Protein 8XJG (pdb70)

B-factor: mean 33.11, std 10.09, range [16.1, 70.34]

Foldseek 3Di:
DDDWLLVVLVVQLVVCVVVVVPLLNVLSVVLNVLQVVCCVVVVDHDGRVSSLVSLVVLLVVLVVVLVVCVVVVNVVVNVSSVVSNVSSCVSPDAAADPVRLLVLQVVLCVVQVDDAPVCLVSSCVSCPVVRPPSDDVVVSSVSNNVRD

Nearest PDB structures (foldseek):
  8xjg-assembly1_A  TM=1.007E+00  e=6.366E-21  Vibrio parahaemolyticus
  8xje-assembly1_A  TM=7.263E-01  e=2.435E-09  Campylobacter jejuni
  1ng6-assembly1_A  TM=6.467E-01  e=1.188E-09  Bacillus subtilis
  8xje-assembly3_C  TM=7.003E-01  e=5.284E-08  Campylobacter jejuni
  8xje-assembly4_D  TM=7.989E-01  e=2.338E-07  Campylobacter jejuni

InterPro domains:
  IPR003789 Aspartyl/glutamyl-tRNA amidotransferase subunit B-like [SSF89095] (1-146)
  IPR019004 Uncharacterised protein YqeY/Aim41 [PF09424] (5-146)
  IPR019004 Uncharacterised protein YqeY/Aim41 [PTHR28055] (1-147)
  IPR023168 Aspartyl/glutamyl-tRNA(Asn/Gln) amidotransferase, C-terminal, domain 2 [G3DSA:1.10.10.410] (91-147)
  IPR042184 YqeY/Aim41, N-terminal domain [G3DSA:1.10.1510.10] (1-90)

Solvent-accessible surface area: 9134 Å² total; per-residue (Å²): 148,122,98,41,13,46,61,54,0,112,99,31,49,70,103,0,84,146,46,139,56,83,71,51,27,33,4,0,123,96,0,28,55,31,4,138,89,60,53,84,100,80,146,77,121,12,90,60,97,39,2,37,53,9,0,78,90,12,3,68,104,31,128,92,41,21,92,63,72,87,91,74,64,107,92,81,62,1,76,68,26,82,39,26,1,82,26,0,71,111,14,50,58,138,89,27,67,146,127,76,9,41,58,41,4,84,109,2,30,80,119,30,57,11,66,22,108,146,19,32,54,103,0,31,48,54,0,131,96,76,0,57,80,75,30,82,61,51,149,3,42,42,88,0,39,84,125,34

Structure (mmCIF, N/CA/C/O backbone):
data_8XJG
#
_entry.id   8XJG
#
_cell.length_a   43.721
_cell.length_b   107.577
_cell.length_c   34.671
_cell.angle_alpha   90.000
_cell.angle_beta   90.000
_cell.angle_gamma   90.000
#
_symmetry.space_group_name_H-M   'P 21 21 2'
#
loop_
_entity.id
_entity.type
_entity.pdbx_description
1 polymer YqeY
2 non-polymer 'ZINC ION'
3 water water
#
loop_
_atom_site.group_PDB
_atom_site.id
_atom_site.type_symbol
_atom_site.label_atom_id
_atom_site.label_alt_id
_atom_site.label_comp_id
_atom_site.label_asym_id
_atom_site.label_entity_id
_atom_site.label_seq_id
_atom_site.pdbx_PDB_ins_code
_atom_site.Cartn_x
_atom_site.Cartn_y
_atom_site.Cartn_z
_atom_site.occupancy
_atom_site.B_iso_or_equiv
_atom_site.auth_seq_id
_atom_site.auth_comp_id
_atom_site.auth_asym_id
_atom_site.auth_atom_id
_atom_site.pdbx_PDB_model_num
ATOM 1 N N . ASP A 1 5 ? -15.80700 8.55400 12.06700 1.000 58.03312 -1 ASP A N 1
ATOM 2 C CA . ASP A 1 5 ? -14.70700 8.95400 12.93900 1.000 48.43825 -1 ASP A CA 1
ATOM 3 C C . ASP A 1 5 ? -13.37500 8.28200 12.58100 1.000 40.10039 -1 ASP A C 1
ATOM 4 O O . ASP A 1 5 ? -12.76500 7.65500 13.44500 1.000 40.60804 -1 ASP A O 1
ATOM 6 N N . PRO A 1 6 ? -12.91200 8.41200 11.33400 1.000 35.82923 0 PRO A N 1
ATOM 7 C CA . PRO A 1 6 ? -11.64900 7.76100 10.96400 1.000 33.98536 0 PRO A CA 1
ATOM 8 C C . PRO A 1 6 ? -10.48300 8.40700 11.68200 1.000 27.17782 0 PRO A C 1
ATOM 9 O O . PRO A 1 6 ? -10.51900 9.58300 12.04400 1.000 29.91918 0 PRO A O 1
ATOM 13 N N . MET A 1 7 ? -9.45100 7.60500 11.91100 1.000 27.73319 1 MET A N 1
ATOM 14 C CA . MET A 1 7 ? -8.22400 8.10900 12.50200 1.000 22.96585 1 MET A CA 1
ATOM 15 C C . MET A 1 7 ? -7.68700 9.27300 11.68600 1.000 22.62251 1 MET A C 1
ATOM 16 O O . MET A 1 7 ? -7.66800 9.23000 10.45000 1.000 23.88265 1 MET A O 1
ATOM 21 N N . ALA A 1 8 ? -7.26800 10.33400 12.37900 1.000 24.05243 2 ALA A N 1
ATOM 22 C CA . ALA A 1 8 ? -6.68000 11.46100 11.67500 1.000 22.56981 2 ALA A CA 1
ATOM 23 C C . ALA A 1 8 ? -5.51800 11.00400 10.80200 1.000 24.76169 2 ALA A C 1
ATOM 24 O O . ALA A 1 8 ? -4.75500 10.11100 11.16700 1.000 21.57591 2 ALA A O 1
ATOM 26 N N . LEU A 1 9 ? -5.37800 11.65600 9.64500 1.000 19.97239 3 LEU A N 1
ATOM 27 C CA . LEU A 1 9 ? -4.29100 11.32400 8.68700 1.000 19.81305 3 LEU A CA 1
ATOM 28 C C . LEU A 1 9 ? -2.92700 11.45900 9.37300 1.000 22.08224 3 LEU A C 1
ATOM 29 O O . LEU A 1 9 ? -2.06700 10.61000 9.10300 1.000 20.96661 3 LEU A O 1
ATOM 34 N N . ILE A 1 10 ? -2.72500 12.49100 10.20200 1.000 21.59604 4 ILE A N 1
ATOM 35 C CA . ILE A 1 10 ? -1.42600 12.59400 10.88000 1.000 18.38973 4 ILE A CA 1
ATOM 36 C C . ILE A 1 10 ? -1.14500 11.32600 11.68300 1.000 21.23355 4 ILE A C 1
ATOM 37 O O . ILE A 1 10 ? -0.01700 10.81500 11.69900 1.000 23.43721 4 ILE A O 1
ATOM 42 N N . ASP A 1 11 ? -2.17000 10.78000 12.32900 1.000 21.14839 5 ASP A N 1
ATOM 43 C CA . ASP A 1 11 ? -1.93900 9.59000 13.13000 1.000 19.44264 5 ASP A CA 1
ATOM 44 C C . ASP A 1 11 ? -1.81900 8.35600 12.24700 1.000 22.34149 5 ASP A C 1
ATOM 45 O O . ASP A 1 11 ? -1.05600 7.44000 12.57300 1.000 22.07316 5 ASP A O 1
ATOM 50 N N . GLN A 1 12 ? -2.53600 8.31500 11.12400 1.000 19.82907 6 GLN A N 1
ATOM 51 C CA . GLN A 1 12 ? -2.33900 7.19500 10.19600 1.000 19.62940 6 GLN A CA 1
ATOM 52 C C . GLN A 1 12 ? -0.90800 7.17300 9.68400 1.000 24.35567 6 GLN A C 1
ATOM 53 O O . GLN A 1 12 ? -0.29000 6.10700 9.55500 1.000 21.84358 6 GLN A O 1
ATOM 59 N N . LEU A 1 13 ? -0.36300 8.34800 9.36700 1.000 21.58003 7 LEU A N 1
ATOM 60 C CA . LEU A 1 13 ? 0.99700 8.39000 8.84300 1.000 19.62272 7 LEU A CA 1
ATOM 61 C C . LEU A 1 13 ? 2.00900 7.96000 9.90100 1.000 22.02287 7 LEU A C 1
ATOM 62 O O . LEU A 1 13 ? 2.92400 7.18100 9.60700 1.000 20.09075 7 LEU A O 1
ATOM 67 N N . LYS A 1 14 ? 1.84300 8.42500 11.14600 1.000 21.15066 8 LYS A N 1
ATOM 68 C CA . LYS A 1 14 ? 2.76900 8.04300 12.21100 1.000 20.56100 8 LYS A CA 1
ATOM 69 C C . LYS A 1 14 ? 2.66300 6.55200 12.52900 1.000 22.84971 8 LYS A C 1
ATOM 70 O O . LYS A 1 14 ? 3.68000 5.90400 12.81900 1.000 21.86508 8 LYS A O 1
ATOM 76 N N . GLU A 1 15 ? 1.44100 5.99700 12.51700 1.000 17.22854 9 GLU A N 1
ATOM 77 C CA . GLU A 1 15 ? 1.29800 4.55500 12.76100 1.000 20.91357 9 GLU A CA 1
ATOM 78 C C . GLU A 1 15 ? 1.95200 3.75900 11.64800 1.000 24.83102 9 GLU A C 1
ATOM 79 O O . GLU A 1 15 ? 2.63800 2.76300 11.90600 1.000 25.78016 9 GLU A O 1
ATOM 85 N N . GLU A 1 16 ? 1.73600 4.17800 10.40100 1.000 23.52978 10 GLU A N 1
ATOM 86 C CA . GLU A 1 16 ? 2.34500 3.48000 9.27600 1.000 22.51453 10 GLU A CA 1
ATOM 87 C C . GLU A 1 16 ? 3.86200 3.60500 9.30700 1.000 21.22170 10 GLU A C 1
ATOM 88 O O . GLU A 1 16 ? 4.56700 2.67800 8.89500 1.000 24.72443 10 GLU A O 1
ATOM 94 N N . GLN A 1 17 ? 4.38300 4.73800 9.78900 1.000 23.30193 11 GLN A N 1
ATOM 95 C CA . GLN A 1 17 ? 5.82600 4.88300 9.94000 1.000 20.63210 11 GLN A CA 1
ATOM 96 C C . GLN A 1 17 ? 6.36700 3.84500 10.91700 1.000 20.90724 11 GLN A C 1
ATOM 97 O O . GLN A 1 17 ? 7.39000 3.20000 10.66200 1.000 24.64995 11 GLN A O 1
ATOM 103 N N . LYS A 1 18 ? 5.69800 3.69100 12.05700 1.000 19.11682 12 LYS A N 1
ATOM 104 C CA . LYS A 1 18 ? 6.13100 2.71200 13.05300 1.000 19.77621 12 LYS A CA 1
ATOM 105 C C . LYS A 1 18 ? 6.09100 1.29000 12.48900 1.000 18.31174 12 LYS A C 1
ATOM 106 O O . LYS A 1 18 ? 7.01000 0.48700 12.71700 1.000 21.99498 12 LYS A O 1
ATOM 110 N N . LEU A 1 19 ? 5.04100 0.95900 11.73700 1.000 20.10370 13 LEU A N 1
ATOM 111 C CA A LEU A 1 19 ? 4.92100 -0.40000 11.20600 0.510 21.02289 13 LEU A CA 1
ATOM 112 C CA B LEU A 1 19 ? 4.92000 -0.39800 11.20300 0.490 21.00961 13 LEU A CA 1
ATOM 113 C C . LEU A 1 19 ? 5.95700 -0.66100 10.11600 1.000 23.12588 13 LEU A C 1
ATOM 114 O O . LEU A 1 19 ? 6.56700 -1.73800 10.07800 1.000 23.31662 13 LEU A O 1
ATOM 123 N N . ALA A 1 20 ? 6.15600 0.30400 9.21800 1.000 22.79853 14 ALA A N 1
ATOM 124 C CA . ALA A 1 20 ? 7.15300 0.14300 8.16500 1.000 26.13043 14 ALA A CA 1
ATOM 125 C C . ALA A 1 20 ? 8.54300 -0.01300 8.77000 1.000 24.81948 14 ALA A C 1
ATOM 126 O O . ALA A 1 20 ? 9.36500 -0.80200 8.28800 1.000 23.29421 14 ALA A O 1
ATOM 128 N N . MET A 1 21 ? 8.82700 0.73900 9.83600 1.000 19.79330 15 MET A N 1
ATOM 129 C CA A MET A 1 21 ? 10.10700 0.59600 10.51100 0.550 21.20338 15 MET A CA 1
ATOM 130 C CA B MET A 1 21 ? 10.11400 0.58800 10.50100 0.450 21.37183 15 MET A CA 1
ATOM 131 C C . MET A 1 21 ? 10.25500 -0.80700 11.09500 1.000 23.44862 15 MET A C 1
ATOM 132 O O . MET A 1 21 ? 11.28300 -1.46600 10.91700 1.000 22.70985 15 MET A O 1
ATOM 141 N N . LYS A 1 22 ? 9.21400 -1.28800 11.77900 1.000 20.61521 16 LYS A N 1
ATOM 142 C CA . LYS A 1 22 ? 9.27700 -2.62100 12.37300 1.000 24.69486 16 LYS A CA 1
ATOM 143 C C . LYS A 1 22 ? 9.35700 -3.70600 11.30400 1.000 22.56668 16 LYS A C 1
ATOM 144 O O . LYS A 1 22 ? 9.99300 -4.75100 11.51900 1.000 22.86273 16 LYS A O 1
ATOM 150 N N . ALA A 1 23 ? 8.76600 -3.45800 10.14400 1.000 22.96566 17 ALA A N 1
ATOM 151 C CA . ALA A 1 23 ? 8.83700 -4.35700 9.00000 1.000 21.75429 17 ALA A CA 1
ATOM 152 C C . ALA A 1 23 ? 10.15800 -4.28100 8.25000 1.000 23.65875 17 ALA A C 1
ATOM 153 O O . ALA A 1 23 ? 10.41500 -5.14500 7.39900 1.000 23.22854 17 ALA A O 1
ATOM 155 N N . LYS A 1 24 ? 11.00700 -3.30800 8.56200 1.000 24.09580 18 LYS A N 1
ATOM 156 C CA . LYS A 1 24 ? 12.20700 -3.02200 7.77200 1.000 23.45569 18 LYS A CA 1
ATOM 157 C C . LYS A 1 24 ? 11.85600 -2.86800 6.28600 1.000 25.58987 18 LYS A C 1
ATOM 158 O O . LYS A 1 24 ? 12.60700 -3.27900 5.39200 1.000 26.47010 18 LYS A O 1
ATOM 162 N N . ASP A 1 25 ? 10.70100 -2.24900 6.01200 1.000 20.45353 19 ASP A N 1
ATOM 163 C CA . ASP A 1 25 ? 10.26000 -1.96400 4.64200 1.000 20.68387 19 ASP A CA 1
ATOM 164 C C . ASP A 1 25 ? 10.85600 -0.60300 4.26200 1.000 24.93803 19 ASP A C 1
ATOM 165 O O . ASP A 1 25 ? 10.28500 0.45300 4.55300 1.000 23.09923 19 ASP A O 1
ATOM 170 N N . LYS A 1 26 ? 12.02200 -0.62600 3.60600 1.000 25.62298 20 LYS A N 1
ATOM 171 C CA . LYS A 1 26 ? 12.86500 0.57000 3.53600 1.000 27.16465 20 LYS A CA 1
ATOM 172 C C . LYS A 1 26 ? 12.23600 1.66400 2.68100 1.000 27.05366 20 LYS A C 1
ATOM 173 O O . LYS A 1 26 ? 12.21700 2.83600 3.08300 1.000 22.53783 20 LYS A O 1
ATOM 175 N N . LEU A 1 27 ? 11.74300 1.31900 1.48700 1.000 24.07107 21 LEU A N 1
ATOM 176 C CA . LEU A 1 27 ? 11.20200 2.35500 0.60200 1.000 21.94368 21 LEU A CA 1
ATOM 177 C C . LEU A 1 27 ? 9.95900 2.98100 1.20800 1.000 22.04833 21 LEU A C 1
ATOM 178 O O . LEU A 1 27 ? 9.79700 4.20700 1.19300 1.000 24.56405 21 LEU A O 1
ATOM 183 N N . ARG A 1 28 ? 9.05700 2.14300 1.70900 1.000 22.41158 22 ARG A N 1
ATOM 184 C CA . ARG A 1 28 ? 7.84600 2.60300 2.37800 1.000 20.45713 22 ARG A CA 1
ATOM 185 C C . ARG A 1 28 ? 8.18400 3.54100 3.53200 1.000 22.30418 22 ARG A C 1
ATOM 186 O O . ARG A 1 28 ? 7.63100 4.64300 3.64400 1.000 19.68397 22 ARG A O 1
ATOM 194 N N . LEU A 1 29 ? 9.09500 3.10900 4.41300 1.000 22.67116 23 LEU A N 1
ATOM 195 C CA . LEU A 1 29 ? 9.50300 3.95200 5.54000 1.000 22.63815 23 LEU A CA 1
ATOM 196 C C . LEU A 1 29 ? 10.02000 5.30700 5.06500 1.000 22.60237 23 LEU A C 1
ATOM 197 O O . LEU A 1 29 ? 9.58900 6.35300 5.56100 1.000 19.94171 23 LEU A O 1
ATOM 202 N N . GLY A 1 30 ? 10.90800 5.30600 4.06800 1.000 20.11133 24 GLY A N 1
ATOM 203 C CA . GLY A 1 30 ? 11.48600 6.56200 3.59600 1.000 23.66975 24 GLY A CA 1
ATOM 204 C C . GLY A 1 30 ? 10.44100 7.53500 3.07300 1.000 21.80406 24 GLY A C 1
ATOM 205 O O . GLY A 1 30 ? 10.51200 8.74100 3.33600 1.000 22.11613 24 GLY A O 1
ATOM 206 N N . THR A 1 31 ? 9.44200 7.01800 2.34900 1.000 17.37738 25 THR A N 1
ATOM 207 C CA . THR A 1 31 ? 8.41800 7.87300 1.76000 1.000 17.51994 25 THR A CA 1
ATOM 208 C C . THR A 1 31 ? 7.45700 8.39200 2.81400 1.000 19.39162 25 THR A C 1
ATOM 209 O O . THR A 1 31 ? 7.04200 9.56400 2.75500 1.000 17.65107 25 THR A O 1
ATOM 213 N N . ILE A 1 32 ? 7.09200 7.54900 3.78900 1.000 19.27511 26 ILE A N 1
ATOM 214 C CA . ILE A 1 32 ? 6.29000 8.04500 4.90200 1.000 23.66969 26 ILE A CA 1
ATOM 215 C C . ILE A 1 32 ? 7.03600 9.13500 5.64600 1.000 24.50087 26 ILE A C 1
ATOM 216 O O . ILE A 1 32 ? 6.44600 10.16300 6.02100 1.000 21.78938 26 ILE A O 1
ATOM 221 N N . ARG A 1 33 ? 8.34300 8.93600 5.87200 1.000 20.78787 27 ARG A N 1
ATOM 222 C CA . ARG A 1 33 ? 9.12300 9.95600 6.57400 1.000 21.01082 27 ARG A CA 1
ATOM 223 C C . ARG A 1 33 ? 9.12100 11.26100 5.81600 1.000 23.20278 27 ARG A C 1
ATOM 224 O O . ARG A 1 33 ? 9.10500 12.33700 6.43000 1.000 23.13643 27 ARG A O 1
ATOM 232 N N . LEU A 1 34 ? 9.16300 11.20000 4.48600 1.000 19.24341 28 LEU A N 1
ATOM 233 C CA . LEU A 1 34 ? 9.16100 12.45700 3.73300 1.000 21.92518 28 LEU A CA 1
ATOM 234 C C . LEU A 1 34 ? 7.81800 13.16100 3.83700 1.000 24.04868 28 LEU A C 1
ATOM 235 O O . LEU A 1 34 ? 7.75900 14.39900 3.88300 1.000 20.53407 28 LEU A O 1
ATOM 240 N N . ALA A 1 35 ? 6.72500 12.40500 3.82900 1.000 19.44511 29 ALA A N 1
ATOM 241 C CA . ALA A 1 35 ? 5.42600 13.03000 4.04700 1.000 20.81073 29 ALA A CA 1
ATOM 242 C C . ALA A 1 35 ? 5.36500 13.72400 5.40000 1.000 22.13829 29 ALA A C 1
ATOM 243 O O . ALA A 1 35 ? 4.88700 14.86600 5.50600 1.000 20.47328 29 ALA A O 1
ATOM 245 N N . LEU A 1 36 ? 5.83800 13.05600 6.45700 1.000 19.80049 30 LEU A N 1
ATOM 246 C CA . LEU A 1 36 ? 5.80100 13.67900 7.77700 1.000 19.94933 30 LEU A CA 1
ATOM 247 C C . LEU A 1 36 ? 6.70300 14.91300 7.84700 1.000 23.28035 30 LEU A C 1
ATOM 248 O O . LEU A 1 36 ? 6.37300 15.88100 8.54500 1.000 25.09224 30 LEU A O 1
ATOM 253 N N . ALA A 1 37 ? 7.84100 14.89100 7.13500 1.000 23.96613 31 ALA A N 1
ATOM 254 C CA . ALA A 1 37 ? 8.71800 16.05800 7.05900 1.000 22.56549 31 ALA A CA 1
ATOM 255 C C . ALA A 1 37 ? 8.06400 17.21300 6.30600 1.000 26.96841 31 ALA A C 1
ATOM 256 O O . ALA A 1 37 ? 8.27800 18.38900 6.64600 1.000 25.89956 31 ALA A O 1
ATOM 258 N N . ALA A 1 38 ? 7.31000 16.90300 5.24600 1.000 24.69982 32 ALA A N 1
ATOM 259 C CA . ALA A 1 38 ? 6.59600 17.96000 4.52700 1.000 23.89005 32 ALA A CA 1
ATOM 260 C C . ALA A 1 38 ? 5.49600 18.57400 5.38900 1.000 26.86537 32 ALA A C 1
ATOM 261 O O . ALA A 1 38 ? 5.26000 19.79400 5.33000 1.000 26.65952 32 ALA A O 1
ATOM 263 N N . ILE A 1 39 ? 4.85400 17.76700 6.22800 1.000 23.84932 33 ILE A N 1
ATOM 264 C CA . ILE A 1 39 ? 3.87000 18.30100 7.16400 1.000 26.41042 33 ILE A CA 1
ATOM 265 C C . ILE A 1 39 ? 4.55000 19.19800 8.19000 1.000 28.76022 33 ILE A C 1
ATOM 266 O O . ILE A 1 39 ? 4.09700 20.31500 8.45600 1.000 28.84597 33 ILE A O 1
ATOM 271 N N . LYS A 1 40 ? 5.66800 18.74100 8.75700 1.000 24.79297 34 LYS A N 1
ATOM 272 C CA . LYS A 1 40 ? 6.35600 19.55100 9.75200 1.000 24.79035 34 LYS A CA 1
ATOM 273 C C . LYS A 1 40 ? 6.80700 20.87700 9.15500 1.000 28.69992 34 LYS A C 1
ATOM 274 O O . LYS A 1 40 ? 6.71800 21.91700 9.80900 1.000 31.10130 34 LYS A O 1
ATOM 280 N N . GLN A 1 41 ? 7.29500 20.84800 7.91200 1.000 29.57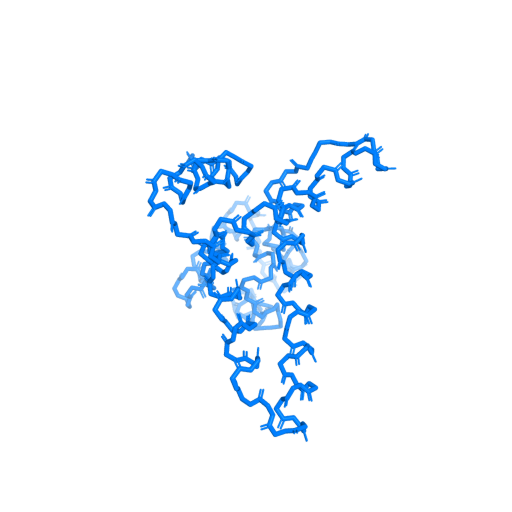638 35 GLN A N 1
ATOM 281 C CA . GLN A 1 41 ? 7.72600 22.07000 7.24500 1.000 32.99762 35 GLN A CA 1
ATOM 282 C C . GLN A 1 41 ? 6.60400 23.10800 7.23400 1.000 30.72910 35 GLN A C 1
ATOM 283 O O . GLN A 1 41 ? 6.81500 24.28000 7.58400 1.000 34.88516 35 GLN A O 1
ATOM 289 N N . ARG A 1 42 ? 5.39600 22.68600 6.83900 1.000 28.17774 36 ARG A N 1
ATOM 290 C CA . ARG A 1 42 ? 4.29100 23.64200 6.75400 1.000 33.18155 36 ARG A CA 1
ATOM 291 C C . ARG A 1 42 ? 3.88800 24.14300 8.13400 1.000 34.38928 36 ARG A C 1
ATOM 292 O O . ARG A 1 42 ? 3.60400 25.33700 8.30800 1.000 34.90068 36 ARG A O 1
ATOM 300 N N . GLU A 1 43 ? 3.84700 23.25000 9.12400 1.000 30.67276 37 GLU A N 1
ATOM 301 C CA . GLU A 1 43 ? 3.40700 23.64500 10.45800 1.000 30.99678 37 GLU A CA 1
ATOM 302 C C . GLU A 1 43 ? 4.39700 24.61000 11.10300 1.000 31.40780 37 GLU A C 1
ATOM 303 O O . GLU A 1 43 ? 3.99500 25.53000 11.82500 1.000 31.05218 37 GLU A O 1
ATOM 309 N N . VAL A 1 44 ? 5.69400 24.42500 10.85000 1.000 33.87630 38 VAL A N 1
ATOM 310 C CA . VAL A 1 44 ? 6.68300 25.38700 11.33000 1.000 38.83207 38 VAL A CA 1
ATOM 311 C C . VAL A 1 44 ? 6.61700 26.67200 10.51300 1.000 39.55768 38 VAL A C 1
ATOM 312 O O . VAL A 1 44 ? 6.54100 27.77700 11.06700 1.000 42.34171 38 VAL A O 1
ATOM 316 N N . ASP A 1 45 ? 6.63100 26.55100 9.18300 1.000 39.96770 39 ASP A N 1
ATOM 317 C CA . ASP A 1 45 ? 6.73200 27.74700 8.34400 1.000 44.33200 39 ASP A CA 1
ATOM 318 C C . ASP A 1 45 ? 5.43000 28.53700 8.28400 1.000 43.77557 39 ASP A C 1
ATOM 319 O O . ASP A 1 45 ? 5.46600 29.76300 8.13600 1.000 45.09903 39 ASP A O 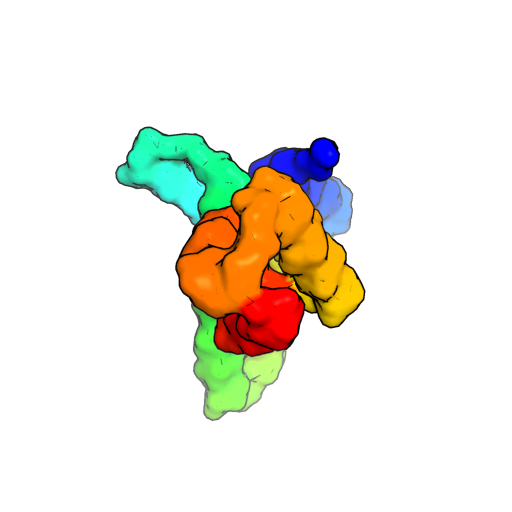1
ATOM 324 N N . GLU A 1 46 ? 4.28000 27.87100 8.35000 1.000 41.35180 40 GLU A N 1
ATOM 325 C CA . GLU A 1 46 ? 3.00700 28.57200 8.31900 1.000 40.52602 40 GLU A CA 1
ATOM 326 C C . GLU A 1 46 ? 2.42100 28.79900 9.70900 1.000 45.01198 40 GLU A C 1
ATOM 327 O O . GLU A 1 46 ? 1.41900 29.52100 9.83200 1.000 41.12124 40 GLU A O 1
ATOM 333 N N . GLN A 1 47 ? 3.03200 28.22400 10.75100 1.000 39.54847 41 GLN A N 1
ATOM 334 C CA . GLN A 1 47 ? 2.58900 28.40300 12.13500 1.000 40.20348 41 GLN A CA 1
ATOM 335 C C . GLN A 1 47 ? 1.13200 27.98400 12.30700 1.000 39.77931 41 GLN A C 1
ATOM 336 O O . GLN A 1 47 ? 0.30500 28.71600 12.85300 1.000 41.19785 41 GLN A O 1
ATOM 342 N N . ILE A 1 48 ? 0.82000 26.78600 11.82300 1.000 39.94249 42 ILE A N 1
ATOM 343 C CA . ILE A 1 48 ? -0.52500 26.24000 11.86600 1.000 33.07852 42 ILE A CA 1
ATOM 344 C C . ILE A 1 48 ? -0.42200 24.74800 12.16200 1.000 31.48986 42 ILE A C 1
ATOM 345 O O . ILE A 1 48 ? 0.65100 24.14500 12.08600 1.000 29.13267 42 ILE A O 1
ATOM 350 N N . THR A 1 49 ? -1.55200 24.15400 12.51100 1.000 28.40438 43 THR A N 1
ATOM 351 C CA . THR A 1 49 ? -1.63600 22.69300 12.59600 1.000 25.77421 43 THR A CA 1
ATOM 352 C C . THR A 1 49 ? -2.45600 22.21200 11.41300 1.000 26.07766 43 THR A C 1
ATOM 353 O O . THR A 1 49 ? -3.59500 22.65500 11.22400 1.000 29.00494 43 THR A O 1
ATOM 357 N N . LEU A 1 50 ? -1.88400 21.30200 10.62700 1.000 24.34695 44 LEU A N 1
ATOM 358 C CA . LEU A 1 50 ? -2.57900 20.81600 9.44500 1.000 27.33259 44 LEU A CA 1
ATOM 359 C C . LEU A 1 50 ? -3.72800 19.89800 9.84300 1.000 25.76134 44 LEU A C 1
ATOM 360 O O . LEU A 1 50 ? -3.61500 19.10400 10.78400 1.000 27.36661 44 LEU A O 1
ATOM 365 N N . ASN A 1 51 ? -4.85000 20.01500 9.13300 1.000 25.48058 45 ASN A N 1
ATOM 366 C CA . ASN A 1 51 ? -5.91000 19.02400 9.27900 1.000 24.32259 45 ASN A CA 1
ATOM 367 C C . ASN A 1 51 ? -5.79600 17.99600 8.14900 1.000 24.66174 45 ASN A C 1
ATOM 368 O O . ASN A 1 51 ? -4.83800 18.00200 7.37000 1.000 21.10647 45 ASN A O 1
ATOM 373 N N . ASP A 1 52 ? -6.79200 17.11100 8.04300 1.000 26.06409 46 ASP A N 1
ATOM 374 C CA . ASP A 1 52 ? -6.72100 16.04900 7.04000 1.000 24.96942 46 ASP A CA 1
ATOM 375 C C . ASP A 1 52 ? -6.66900 16.62300 5.63300 1.000 19.90907 46 ASP A C 1
ATOM 376 O O . ASP A 1 52 ? -5.92600 16.13300 4.78500 1.000 24.09155 46 ASP A O 1
ATOM 381 N N . ASP A 1 53 ? -7.48600 17.64400 5.34800 1.000 22.89165 47 ASP A N 1
ATOM 382 C CA . ASP A 1 53 ? -7.46500 18.19000 3.99600 1.000 22.64424 47 ASP A CA 1
ATOM 383 C C . ASP A 1 53 ? -6.12000 18.83700 3.69000 1.000 21.47055 47 ASP A C 1
ATOM 384 O O . ASP A 1 53 ? -5.65300 18.76400 2.55100 1.000 22.16996 47 ASP A O 1
ATOM 389 N N . ASP A 1 54 ? -5.48800 19.45600 4.68700 1.000 24.77574 48 ASP A N 1
ATOM 390 C CA . ASP A 1 54 ? -4.15800 20.02300 4.46900 1.000 25.89945 48 ASP A CA 1
ATOM 391 C C . ASP A 1 54 ? -3.16800 18.91900 4.15200 1.000 21.54229 48 ASP A C 1
ATOM 392 O O . ASP A 1 54 ? -2.36600 19.04800 3.21600 1.000 24.29930 48 ASP A O 1
ATOM 397 N N . ILE A 1 55 ? -3.23600 17.81900 4.90800 1.000 23.09819 49 ILE A N 1
ATOM 398 C CA . ILE A 1 55 ? -2.33100 16.69200 4.68200 1.000 21.24462 49 ILE A CA 1
ATOM 399 C C . ILE A 1 55 ? -2.58400 16.08200 3.31300 1.000 20.72333 49 ILE A C 1
ATOM 400 O O . ILE A 1 55 ? -1.64100 15.67700 2.62200 1.000 24.05814 49 ILE A O 1
ATOM 405 N N . LEU A 1 56 ? -3.85600 15.99700 2.90000 1.000 22.11685 50 LEU A N 1
ATOM 406 C CA . LEU A 1 56 ? -4.14600 15.49000 1.55900 1.000 21.78236 50 LEU A CA 1
ATOM 407 C C . LEU A 1 56 ? -3.51900 16.36600 0.48800 1.000 24.89226 50 LEU A C 1
ATOM 408 O O . LEU A 1 56 ? -3.09100 15.86100 -0.56000 1.000 23.30006 50 LEU A O 1
ATOM 413 N N . ALA A 1 57 ? -3.47200 17.68400 0.72000 1.000 20.00080 51 ALA A N 1
ATOM 414 C CA . ALA A 1 57 ? -2.78700 18.56900 -0.21300 1.000 19.73085 51 ALA A CA 1
ATOM 415 C C . ALA A 1 57 ? -1.28900 18.28800 -0.23100 1.000 25.73952 51 ALA A C 1
ATOM 416 O O . ALA A 1 57 ? -0.66300 18.30200 -1.30000 1.000 30.05155 51 ALA A O 1
ATOM 418 N N . VAL A 1 58 ? -0.69900 18.04900 0.94300 1.000 24.37341 52 VAL A N 1
ATOM 419 C CA . VAL A 1 58 ? 0.70900 17.64900 1.01400 1.000 22.87950 52 VAL A CA 1
ATOM 420 C C . VAL A 1 58 ? 0.94300 16.39500 0.17900 1.000 26.35677 52 VAL A C 1
ATOM 421 O O . VAL A 1 58 ? 1.85700 16.34400 -0.65300 1.000 25.11440 52 VAL A O 1
ATOM 425 N N . LEU A 1 59 ? 0.10200 15.37200 0.37500 1.000 23.30091 53 LEU A N 1
ATOM 426 C CA . LEU A 1 59 ? 0.28100 14.11000 -0.35500 1.000 22.55201 53 LEU A CA 1
ATOM 427 C C . LEU A 1 59 ? 0.05000 14.28800 -1.85400 1.000 22.53236 53 LEU A C 1
ATOM 428 O O . LEU A 1 59 ? 0.74900 13.68600 -2.67800 1.000 20.47568 53 LEU A O 1
ATOM 433 N N . THR A 1 60 ? -0.94800 15.09000 -2.22600 1.000 18.17154 54 THR A N 1
ATOM 434 C CA . THR A 1 60 ? -1.23700 15.31700 -3.63500 1.000 19.47399 54 THR A CA 1
ATOM 435 C C . THR A 1 60 ? -0.05200 15.97700 -4.32600 1.000 25.51890 54 THR A C 1
ATOM 436 O O . THR A 1 60 ? 0.27800 15.63900 -5.46900 1.000 28.09198 54 THR A O 1
ATOM 440 N N . LYS A 1 61 ? 0.60800 16.91700 -3.64000 1.000 24.82748 55 LYS A N 1
ATOM 441 C CA . LYS A 1 61 ? 1.77200 17.58400 -4.22500 1.000 29.37157 55 LYS A CA 1
ATOM 442 C C . LYS A 1 61 ? 2.94500 16.61700 -4.35600 1.000 30.24928 55 LYS A C 1
ATOM 443 O O . LYS A 1 61 ? 3.66300 16.63000 -5.36300 1.000 29.41091 55 LYS A O 1
ATOM 447 N N . MET A 1 62 ? 3.14300 15.76300 -3.35000 1.000 29.67180 56 MET A N 1
ATOM 448 C CA . MET A 1 62 ? 4.19600 14.75400 -3.43100 1.000 27.57635 56 MET A CA 1
ATOM 449 C C . MET A 1 62 ? 3.94400 13.77900 -4.57500 1.000 29.99737 56 MET A C 1
ATOM 450 O O . MET A 1 62 ? 4.88300 13.38300 -5.28700 1.000 26.49521 56 MET A O 1
ATOM 455 N N . VAL A 1 63 ? 2.68200 13.38200 -4.77300 1.000 25.30585 57 VAL A N 1
ATOM 456 C CA . VAL A 1 63 ? 2.36500 12.49900 -5.89000 1.000 22.10984 57 VAL A CA 1
ATOM 457 C C . VAL A 1 63 ? 2.57000 13.22200 -7.21400 1.000 26.14286 57 VAL A C 1
ATOM 458 O O . VAL A 1 63 ? 3.07000 12.63700 -8.18100 1.000 27.76741 57 VAL A O 1
ATOM 462 N N . LYS A 1 64 ? 2.17100 14.49900 -7.28700 1.000 30.03239 58 LYS A N 1
ATOM 463 C CA . LYS A 1 64 ? 2.42500 15.28100 -8.49600 1.000 31.03623 58 LYS A CA 1
ATOM 464 C C . LYS A 1 64 ? 3.92100 15.36400 -8.79100 1.000 28.17368 58 LYS A C 1
ATOM 465 O O . LYS A 1 64 ? 4.35100 15.11600 -9.92100 1.000 30.86984 58 LYS A O 1
ATOM 468 N N . GLN A 1 65 ? 4.73400 15.71800 -7.78600 1.000 30.32767 59 GLN A N 1
ATOM 469 C CA . GLN A 1 65 ? 6.17200 15.85800 -8.03100 1.000 33.43548 59 GLN A CA 1
ATOM 470 C C . GLN A 1 65 ? 6.76800 14.54100 -8.50400 1.000 31.11756 59 GLN A C 1
ATOM 471 O O . GLN A 1 65 ? 7.53800 14.50600 -9.47300 1.000 32.01956 59 GLN A O 1
ATOM 477 N N . ARG A 1 66 ? 6.37600 13.43700 -7.86900 1.000 28.55983 60 ARG A N 1
ATOM 478 C CA . ARG A 1 66 ? 6.88100 12.14100 -8.29300 1.000 25.95816 60 ARG A CA 1
ATOM 479 C C . ARG A 1 66 ? 6.32600 11.75000 -9.65100 1.000 30.88230 60 ARG A C 1
ATOM 480 O O . ARG A 1 66 ? 7.01700 11.08900 -10.43000 1.000 32.82158 60 ARG A O 1
ATOM 488 N N . ARG A 1 67 ? 5.09400 12.14600 -9.96800 1.000 32.13728 61 ARG A N 1
ATOM 489 C CA A ARG A 1 67 ? 4.57600 11.86000 -11.30000 0.500 34.24074 61 ARG A CA 1
ATOM 490 C CA B ARG A 1 67 ? 4.57600 11.85700 -11.30000 0.500 34.23457 61 ARG A CA 1
ATOM 491 C C . ARG A 1 67 ? 5.35400 12.61600 -12.37200 1.000 33.84395 61 ARG A C 1
ATOM 492 O O . ARG A 1 67 ? 5.52800 12.10800 -13.48300 1.000 33.17553 61 ARG A O 1
ATOM 507 N N . ASP A 1 68 ? 5.84700 13.81900 -12.05200 1.000 34.54917 62 ASP A N 1
ATOM 508 C CA . ASP A 1 68 ? 6.68700 14.56500 -12.99000 1.000 38.05017 62 ASP A CA 1
ATOM 509 C C . ASP A 1 68 ? 8.07600 13.95100 -13.10000 1.000 36.80440 62 ASP A C 1
ATOM 510 O O . ASP A 1 68 ? 8.72900 14.05900 -14.14600 1.000 36.14201 62 ASP A O 1
ATOM 515 N N . SER A 1 69 ? 8.55400 13.33500 -12.02100 1.000 35.09265 63 SER A N 1
ATOM 516 C CA . SER A 1 69 ? 9.79700 12.58100 -12.09700 1.000 32.50457 63 SER A CA 1
ATOM 517 C C . SER A 1 69 ? 9.62300 11.33600 -12.96200 1.000 28.80945 63 SER A C 1
ATOM 518 O O . SER A 1 69 ? 10.50700 11.00100 -13.76200 1.000 32.21448 63 SER A O 1
ATOM 521 N N . VAL A 1 70 ? 8.48000 10.65100 -12.83100 1.000 29.35529 64 VAL A N 1
ATOM 522 C CA . VAL A 1 70 ? 8.20200 9.50900 -13.69700 1.000 29.19703 64 VAL A CA 1
ATOM 523 C C . VAL A 1 70 ? 8.26300 9.94000 -15.15300 1.000 32.61486 64 VAL A C 1
ATOM 524 O O . VAL A 1 70 ? 8.88400 9.27400 -15.98700 1.000 35.89491 64 VAL A O 1
ATOM 528 N N . THR A 1 71 ? 7.62900 11.07600 -15.47700 1.000 36.37327 65 THR A N 1
ATOM 529 C CA . THR A 1 71 ? 7.65000 11.56800 -16.85300 1.000 40.38205 65 THR A CA 1
ATOM 530 C C . THR A 1 71 ? 9.08100 11.75100 -17.34300 1.000 44.29440 65 THR A C 1
ATOM 531 O O . THR A 1 71 ? 9.44100 11.30500 -18.44000 1.000 42.38640 65 THR A O 1
ATOM 535 N N . GLN A 1 72 ? 9.92100 12.39000 -16.52600 1.000 44.20905 66 GLN A N 1
ATOM 536 C CA . GLN A 1 72 ? 11.29700 12.64800 -16.93000 1.000 41.22234 66 GLN A CA 1
ATOM 537 C C . GLN A 1 72 ? 12.09700 11.35200 -17.04100 1.0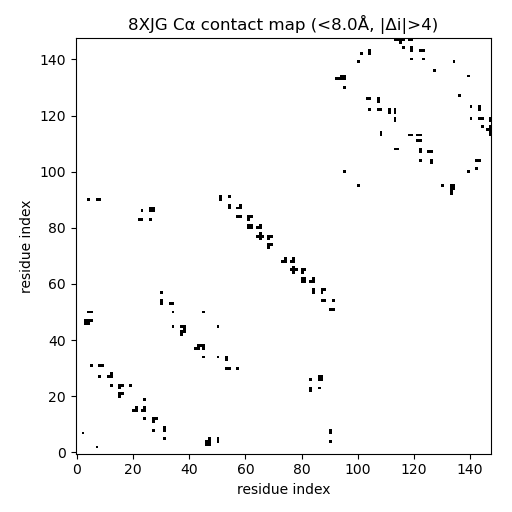00 38.41520 66 GLN A C 1
ATOM 538 O O . GLN A 1 72 ? 12.84700 11.16500 -18.01000 1.000 40.80630 66 GLN A O 1
ATOM 540 N N . TYR A 1 73 ? 11.95900 10.45000 -16.06200 1.000 40.16098 67 TYR A N 1
ATOM 541 C CA . TYR A 1 73 ? 12.68900 9.18200 -16.10200 1.000 39.69029 67 TYR A CA 1
ATOM 542 C C . TYR A 1 73 ? 12.27600 8.34500 -17.30500 1.000 42.46125 67 TYR A C 1
ATOM 543 O O . TYR A 1 73 ? 13.12200 7.75400 -17.98700 1.000 43.69278 67 TYR A O 1
ATOM 552 N N . GLU A 1 74 ? 10.97200 8.25300 -17.56100 1.000 38.28647 68 GLU A N 1
ATOM 553 C CA . GLU A 1 74 ? 10.51700 7.41700 -18.67000 1.000 45.57677 68 GLU A CA 1
ATOM 554 C C . GLU A 1 74 ? 10.92200 8.00500 -20.01900 1.000 47.38893 68 GLU A C 1
ATOM 555 O O . GLU A 1 74 ? 11.18100 7.25600 -20.97100 1.000 46.13478 68 GLU A O 1
ATOM 561 N N . ALA A 1 75 ? 10.98200 9.33800 -20.12200 1.000 45.27490 69 ALA A N 1
ATOM 562 C CA . ALA A 1 75 ? 11.48200 9.96100 -21.34300 1.000 48.88531 69 ALA A CA 1
ATOM 563 C C . ALA A 1 75 ? 12.97600 9.71700 -21.54500 1.000 50.55253 69 ALA A C 1
ATOM 564 O O . ALA A 1 75 ? 13.45500 9.76400 -22.68600 1.000 53.03265 69 ALA A O 1
ATOM 566 N N . ALA A 1 76 ? 13.71400 9.44900 -20.46800 1.000 47.22166 70 ALA A N 1
ATOM 567 C CA . ALA A 1 76 ? 15.14400 9.17500 -20.53500 1.000 48.04565 70 ALA A CA 1
ATOM 568 C C . ALA A 1 76 ? 15.46700 7.68700 -20.64600 1.000 48.48178 70 ALA A C 1
ATOM 569 O O . ALA A 1 76 ? 16.64800 7.32500 -20.67500 1.000 49.39442 70 ALA A O 1
ATOM 571 N N . GLY A 1 77 ? 14.46200 6.81900 -20.71600 1.000 45.40936 71 GLY A N 1
ATOM 572 C CA . GLY A 1 77 ? 14.72200 5.39500 -20.80400 1.000 45.12942 71 GLY A CA 1
ATOM 573 C C . GLY A 1 77 ? 15.00700 4.70300 -19.48700 1.000 45.10072 71 GLY A C 1
ATOM 574 O O . GLY A 1 77 ? 15.39000 3.52800 -19.49100 1.000 45.91325 71 GLY A O 1
ATOM 575 N N . ARG A 1 78 ? 14.82200 5.38000 -18.35700 1.000 40.35796 72 ARG A N 1
ATOM 576 C CA . ARG A 1 78 ? 15.14700 4.79500 -17.05400 1.000 41.31629 72 ARG A CA 1
ATOM 577 C C . ARG A 1 78 ? 13.87000 4.33600 -16.35600 1.000 39.79228 72 ARG A C 1
ATOM 578 O O . ARG A 1 78 ? 13.39400 4.93200 -15.38300 1.000 34.70300 72 ARG A O 1
ATOM 586 N N . GLN A 1 79 ? 13.31600 3.23800 -16.87700 1.000 42.02252 73 GLN A N 1
ATOM 587 C CA . GLN A 1 79 ? 12.09300 2.71500 -16.28100 1.000 40.61454 73 GLN A CA 1
ATOM 588 C C . GLN A 1 79 ? 12.33700 2.23900 -14.85500 1.000 36.00247 73 GLN A C 1
ATOM 589 O O . GLN A 1 79 ? 11.45100 2.37900 -14.00200 1.000 31.02657 73 GLN A O 1
ATOM 595 N N . ASP A 1 80 ? 13.53400 1.69500 -14.57600 1.000 36.93523 74 ASP A N 1
ATOM 596 C CA . ASP A 1 80 ? 13.84300 1.25800 -13.21800 1.000 35.81265 74 ASP A CA 1
ATOM 597 C C . ASP A 1 80 ? 13.67200 2.39900 -12.22500 1.000 33.00950 74 ASP A C 1
ATOM 598 O O . ASP A 1 80 ? 13.08700 2.21800 -11.14900 1.000 28.89116 74 ASP A O 1
ATOM 603 N N . LEU A 1 81 ? 14.13700 3.59600 -12.58200 1.000 29.67468 75 LEU A N 1
ATOM 604 C CA . LEU A 1 81 ? 13.98900 4.72100 -11.66800 1.000 25.69030 75 LEU A CA 1
ATOM 605 C C . LEU A 1 81 ? 12.54100 5.20700 -11.61400 1.000 30.64679 75 LEU A C 1
ATOM 606 O O . LEU A 1 81 ? 12.05700 5.61000 -10.55000 1.000 28.72414 75 LEU A O 1
ATOM 611 N N . ALA A 1 82 ? 11.83500 5.18500 -12.75300 1.000 33.37393 76 ALA A N 1
ATOM 612 C CA . ALA A 1 82 ? 10.42400 5.57100 -12.74800 1.000 30.97619 76 ALA A CA 1
ATOM 613 C C . ALA A 1 82 ? 9.58900 4.61900 -11.89300 1.000 34.10364 76 ALA A C 1
ATOM 614 O O . ALA A 1 82 ? 8.62000 5.03800 -11.24400 1.000 31.40606 76 ALA A O 1
ATOM 616 N N . ASP A 1 83 ? 9.96300 3.33500 -11.86900 1.000 28.77570 77 ASP A N 1
ATOM 617 C CA . ASP A 1 83 ? 9.25800 2.35700 -11.04000 1.000 29.08844 77 ASP A CA 1
ATOM 618 C C . ASP A 1 83 ? 9.43700 2.63800 -9.55600 1.000 28.87539 77 ASP A C 1
ATOM 619 O O . ASP A 1 83 ? 8.51100 2.43300 -8.76400 1.000 28.13531 77 ASP A O 1
ATOM 624 N N . VAL A 1 84 ? 10.64100 3.03700 -9.14700 1.000 27.31048 78 VAL A N 1
ATOM 625 C CA . VAL A 1 84 ? 10.82600 3.45800 -7.76300 1.000 27.28822 78 VAL A CA 1
ATOM 626 C C . VAL A 1 84 ? 9.88700 4.61000 -7.43900 1.000 23.59119 78 VAL A C 1
ATOM 627 O O . VAL A 1 84 ? 9.23400 4.62200 -6.38800 1.000 23.05879 78 VA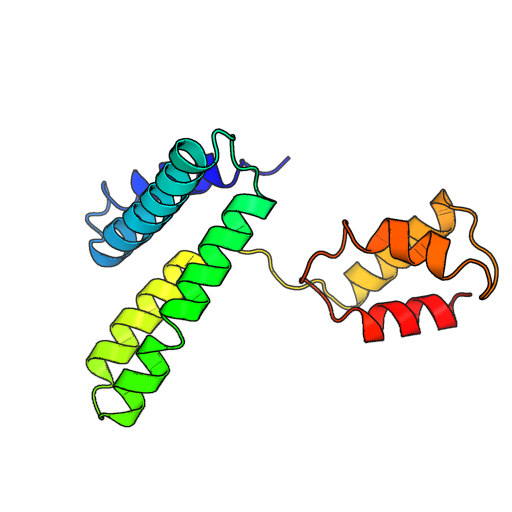L A O 1
ATOM 631 N N . GLU A 1 85 ? 9.78000 5.59000 -8.34600 1.000 22.81824 79 GLU A N 1
ATOM 632 C CA . GLU A 1 85 ? 8.87500 6.71000 -8.09100 1.000 22.33126 79 GLU A CA 1
ATOM 633 C C . GLU A 1 85 ? 7.42300 6.24700 -8.04200 1.000 25.41512 79 GLU A C 1
ATOM 634 O O . GLU A 1 85 ? 6.63600 6.74100 -7.22200 1.000 26.90328 79 GLU 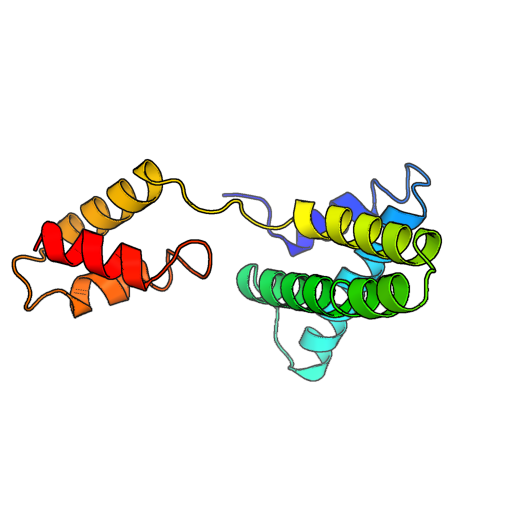A O 1
ATOM 640 N N . GLN A 1 86 ? 7.05500 5.27600 -8.89100 1.000 29.42091 80 GLN A N 1
ATOM 641 C CA . GLN A 1 86 ? 5.69100 4.74400 -8.85400 1.000 28.78778 80 GLN A CA 1
ATOM 642 C C . GLN A 1 86 ? 5.42400 4.00700 -7.54300 1.000 25.64696 80 GLN A C 1
ATOM 643 O O . GLN A 1 86 ? 4.31700 4.08900 -6.98200 1.000 24.03567 80 GLN A O 1
ATOM 649 N N . ALA A 1 87 ? 6.42700 3.28500 -7.03800 1.000 22.54870 81 ALA A N 1
ATOM 650 C CA . ALA A 1 87 ? 6.27800 2.61500 -5.74900 1.000 23.31552 81 ALA A CA 1
ATOM 651 C C . ALA A 1 87 ? 6.07800 3.62800 -4.63100 1.000 26.21849 81 ALA A C 1
ATOM 652 O O . ALA A 1 87 ? 5.30900 3.38000 -3.69300 1.000 20.86755 81 ALA A O 1
ATOM 654 N N . GLU A 1 88 ? 6.78900 4.76400 -4.70000 1.000 18.22532 82 GLU A N 1
ATOM 655 C CA . GLU A 1 88 ? 6.55200 5.84200 -3.74500 1.000 19.47609 82 GLU A CA 1
ATOM 656 C C . GLU A 1 88 ? 5.11900 6.34700 -3.84700 1.000 18.66655 82 GLU A C 1
ATOM 657 O O . GLU A 1 88 ? 4.43600 6.51700 -2.83000 1.000 17.76099 82 GLU A O 1
ATOM 663 N N . ILE A 1 89 ? 4.62700 6.54400 -5.07500 1.000 20.18100 83 ILE A N 1
ATOM 664 C CA . ILE A 1 89 ? 3.27300 7.06100 -5.25600 1.000 21.24130 83 ILE A CA 1
ATOM 665 C C . ILE A 1 89 ? 2.26200 6.09400 -4.65700 1.000 23.61038 83 ILE A C 1
ATOM 666 O O . ILE A 1 89 ? 1.30100 6.50100 -3.99600 1.000 23.21880 83 ILE A O 1
ATOM 671 N N . THR A 1 90 ? 2.4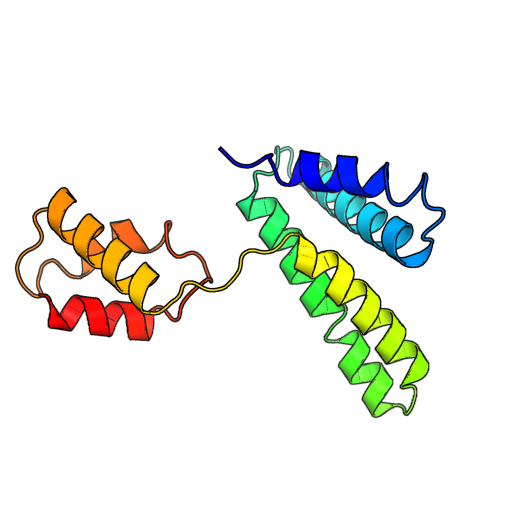9000 4.80200 -4.84700 1.000 19.94087 84 THR A N 1
ATOM 672 C CA . THR A 1 90 ? 1.55000 3.82000 -4.31900 1.000 26.79850 84 THR A CA 1
ATOM 673 C C . THR A 1 90 ? 1.49500 3.87400 -2.79700 1.000 23.50588 84 THR A C 1
ATOM 674 O O . THR A 1 90 ? 0.41700 3.74700 -2.20400 1.000 24.78899 84 THR A O 1
ATOM 678 N N . VAL A 1 91 ? 2.64000 4.10400 -2.15500 1.000 20.96980 85 VAL A N 1
ATOM 679 C CA . VAL A 1 91 ? 2.66900 4.27500 -0.70100 1.000 16.27816 85 VAL A CA 1
ATOM 680 C C . VAL A 1 91 ? 1.85700 5.49700 -0.29300 1.000 24.73693 85 VAL A C 1
ATOM 681 O O . VAL A 1 91 ? 1.03000 5.43600 0.62600 1.000 24.14856 85 VAL A O 1
ATOM 685 N N . LEU A 1 92 ? 2.07500 6.62200 -0.98200 1.000 19.07430 86 LEU A N 1
ATOM 686 C CA . LEU A 1 92 ? 1.34500 7.83900 -0.64800 1.000 19.61946 86 LEU A CA 1
ATOM 687 C C . LEU A 1 92 ? -0.14700 7.67600 -0.87300 1.000 18.39632 86 LEU A C 1
ATOM 688 O O . LEU A 1 92 ? -0.95200 8.14900 -0.06400 1.000 26.28793 86 LEU A O 1
ATOM 693 N N . GLU A 1 93 ? -0.54200 7.03500 -1.98000 1.000 20.45781 87 GLU A N 1
ATOM 694 C CA . GLU A 1 93 ? -1.96200 6.96200 -2.31600 1.000 24.41073 87 GLU A CA 1
ATOM 695 C C . GLU A 1 93 ? -2.75900 6.13600 -1.31200 1.000 28.07093 87 GLU A C 1
ATOM 696 O O . GLU A 1 93 ? -3.99200 6.26100 -1.27000 1.000 26.48499 87 GLU A O 1
ATOM 702 N N . GLU A 1 94 ? -2.08300 5.32100 -0.48900 1.000 25.58001 88 GLU A N 1
ATOM 703 C CA . GLU A 1 94 ? -2.78600 4.54700 0.53400 1.000 27.97829 88 GLU A CA 1
ATOM 704 C C . GLU A 1 94 ? -3.61900 5.44700 1.43800 1.000 23.38961 88 GLU A C 1
ATOM 705 O O . GLU A 1 94 ? -4.69200 5.04000 1.90800 1.000 25.90780 88 GLU A O 1
ATOM 711 N N . PHE A 1 95 ? -3.14600 6.66800 1.68000 1.000 22.23894 89 PHE A N 1
ATOM 712 C CA . PHE A 1 95 ? -3.78300 7.60600 2.59200 1.000 26.80055 89 PHE A CA 1
ATOM 713 C C . PHE A 1 95 ? -4.80200 8.49000 1.90000 1.000 29.93677 89 PHE A C 1
ATOM 714 O O . PHE A 1 95 ? -5.45700 9.30200 2.56700 1.000 29.71536 89 PHE A O 1
ATOM 722 N N . MET A 1 96 ? -4.99900 8.30700 0.61200 1.000 36.16850 90 MET A N 1
ATOM 723 C CA . MET A 1 96 ? -5.88900 9.23500 -0.05300 1.000 33.85041 90 MET A CA 1
ATOM 724 C C . MET A 1 96 ? -7.27500 8.62000 -0.24800 1.000 39.14167 90 MET A C 1
ATOM 725 O O . MET A 1 96 ? -7.41300 7.39900 -0.32800 1.000 39.19552 90 MET A O 1
ATOM 730 N N . PRO A 1 97 ? -8.32300 9.43500 -0.26600 1.000 34.84609 91 PRO A N 1
ATOM 731 C CA . PRO A 1 97 ? -9.68100 8.88600 -0.36700 1.000 36.00474 91 PRO A CA 1
ATOM 732 C C . PRO A 1 97 ? -9.95100 8.29600 -1.74300 1.000 37.69056 91 PRO A C 1
ATOM 733 O O . PRO A 1 97 ? -9.33900 8.68000 -2.74000 1.000 44.12511 91 PRO A O 1
ATOM 737 N N . GLN A 1 98 ? -10.87800 7.34600 -1.79100 1.000 42.79671 92 GLN A N 1
ATOM 738 C CA . GLN A 1 98 ? -11.31200 6.95000 -3.11900 1.000 44.38588 92 GLN A CA 1
ATOM 739 C C . GLN A 1 98 ? -12.27600 7.99400 -3.67900 1.000 43.53846 92 GLN A C 1
ATOM 740 O O . GLN A 1 98 ? -12.94800 8.70500 -2.92100 1.000 45.22293 92 GLN A O 1
ATOM 746 N N . PRO A 1 99 ? -12.33000 8.13500 -5.00200 1.000 45.90138 93 PRO A N 1
ATOM 747 C CA . PRO A 1 99 ? -13.35400 8.99700 -5.60100 1.000 44.39807 93 PRO A CA 1
ATOM 748 C C . PRO A 1 99 ? -14.75000 8.53300 -5.20700 1.000 44.02520 93 PRO A C 1
ATOM 749 O O . PRO A 1 99 ? -14.99900 7.34500 -4.96900 1.000 43.10041 93 PRO A O 1
ATOM 753 N N . LEU A 1 100 ? -15.66700 9.49200 -5.12100 1.000 40.04937 94 LEU A N 1
ATOM 754 C CA . LEU A 1 100 ? -17.04700 9.15200 -4.82200 1.000 34.89413 94 LEU A CA 1
ATOM 755 C C . LEU A 1 100 ? -17.65500 8.36700 -5.97300 1.000 33.44766 94 LEU A C 1
ATOM 756 O O . LEU A 1 100 ? -17.39500 8.65700 -7.14200 1.000 42.73615 94 LEU A O 1
ATOM 761 N N . THR A 1 101 ? -18.47100 7.36600 -5.63900 1.000 36.41827 95 THR A N 1
ATOM 762 C CA . THR A 1 101 ? -19.22800 6.64200 -6.65500 1.000 36.03464 95 THR A CA 1
ATOM 763 C C . THR A 1 101 ? -20.38500 7.49600 -7.16500 1.000 35.05390 95 THR A C 1
ATOM 764 O O . THR A 1 101 ? -20.76000 8.50300 -6.56100 1.000 33.40664 95 THR A O 1
ATOM 768 N N . GLU A 1 102 ? -20.95800 7.07700 -8.29500 1.000 34.27375 96 GLU A N 1
ATOM 769 C CA . GLU A 1 102 ? -22.17900 7.70900 -8.79000 1.000 35.92217 96 GLU A CA 1
ATOM 770 C C . GLU A 1 102 ? -23.26600 7.71100 -7.72900 1.000 34.88796 96 GLU A C 1
ATOM 771 O O . GLU A 1 102 ? -23.94500 8.72300 -7.52100 1.000 31.65430 96 GLU A O 1
ATOM 777 N N . GLU A 1 103 ? -23.46700 6.56600 -7.06800 1.000 36.91692 97 GLU A N 1
ATOM 778 C CA . GLU A 1 103 ? -24.53800 6.48000 -6.08000 1.000 36.73114 97 GLU A CA 1
ATOM 779 C C . GLU A 1 103 ? -24.22700 7.33000 -4.85300 1.000 26.44296 97 GLU A C 1
ATOM 780 O O . GLU A 1 103 ? -25.13200 7.92700 -4.26500 1.000 31.15667 97 GLU A O 1
ATOM 786 N N . GLU A 1 104 ? -22.94700 7.42200 -4.47300 1.000 28.33978 98 GLU A N 1
ATOM 787 C CA . GLU A 1 104 ? -22.55700 8.27700 -3.35600 1.000 29.45880 98 GLU A CA 1
ATOM 788 C C . GLU A 1 104 ? -22.83400 9.74300 -3.66100 1.000 28.22393 98 GLU A C 1
ATOM 789 O O . GLU A 1 104 ? -23.33800 10.48300 -2.80300 1.000 29.39665 98 GLU A O 1
ATOM 795 N N . VAL A 1 105 ? -22.48400 10.19500 -4.86800 1.000 31.21442 99 VAL A N 1
ATOM 796 C CA . VAL A 1 105 ? -22.73500 11.59100 -5.22900 1.000 23.86226 99 VAL A CA 1
ATOM 797 C C . VAL A 1 105 ? -24.23300 11.86700 -5.24100 1.000 23.83695 99 VAL A C 1
ATOM 798 O O . VAL A 1 105 ? -24.69800 12.90700 -4.74900 1.000 24.83630 99 VAL A O 1
ATOM 802 N N . ALA A 1 106 ? -25.00900 10.95300 -5.82300 1.000 22.02844 100 ALA A N 1
ATOM 803 C CA . ALA A 1 106 ? -26.45500 11.14700 -5.85300 1.000 21.72705 100 ALA A CA 1
ATOM 804 C C . ALA A 1 106 ? -27.01100 11.28400 -4.44200 1.000 27.04907 100 ALA A C 1
ATOM 805 O O . ALA A 1 106 ? -27.89100 12.11700 -4.19300 1.000 25.45810 100 ALA A O 1
ATOM 807 N N . ALA A 1 107 ? -26.49200 10.49800 -3.49600 1.000 23.77747 101 ALA A N 1
ATOM 808 C CA . ALA A 1 107 ? -26.96200 10.60500 -2.11500 1.000 26.93354 101 ALA A CA 1
ATOM 809 C C . ALA A 1 107 ? -26.59500 11.95100 -1.48700 1.000 23.63814 101 ALA A C 1
ATOM 810 O O . ALA A 1 107 ? -27.43300 12.58400 -0.82900 1.000 22.47031 101 ALA A O 1
ATOM 812 N N . LEU A 1 108 ? -25.34200 12.39700 -1.65400 1.000 24.25216 102 LEU A N 1
ATOM 813 C CA . LEU A 1 108 ? -24.95800 13.70900 -1.13700 1.000 19.32354 102 LEU A CA 1
ATOM 814 C C . LEU A 1 108 ? -25.87400 14.81200 -1.67600 1.000 21.16365 102 LEU A C 1
ATOM 815 O O . LEU A 1 108 ? -26.30900 15.70600 -0.93400 1.000 25.19929 102 LEU A O 1
ATOM 820 N N . ILE A 1 109 ? -26.15700 14.77100 -2.97400 1.000 18.90199 103 ILE A N 1
ATOM 821 C CA . ILE A 1 109 ? -27.04600 15.75200 -3.58200 1.000 21.63223 103 ILE A CA 1
ATOM 822 C C . ILE A 1 109 ? -28.42200 15.71600 -2.92600 1.000 21.95340 103 ILE A C 1
ATOM 823 O O . ILE A 1 109 ? -28.96700 16.76200 -2.54500 1.000 24.00332 103 ILE A O 1
ATOM 828 N N . GLU A 1 110 ? -29.01600 14.51200 -2.79700 1.000 22.97651 104 GLU A N 1
ATOM 829 C CA . GLU A 1 110 ? -30.34900 14.42400 -2.20300 1.000 22.78978 104 GLU A CA 1
ATOM 830 C C . GLU A 1 110 ? -30.35500 14.91900 -0.76100 1.000 26.25436 104 GLU A C 1
ATOM 831 O O . GLU A 1 110 ? -31.31400 15.57800 -0.33200 1.000 23.75378 104 GLU A O 1
ATOM 837 N N . LYS A 1 111 ? -29.27200 14.66400 -0.01900 1.000 25.82368 105 LYS A N 1
ATOM 838 C CA . LYS A 1 111 ? -29.17300 15.16100 1.34800 1.000 23.37843 105 LYS A CA 1
ATOM 839 C C . LYS A 1 111 ? -29.05000 16.68300 1.35400 1.000 21.38490 105 LYS A C 1
ATOM 840 O O . LYS A 1 111 ? -29.71200 17.37100 2.14400 1.000 26.79618 105 LYS A O 1
ATOM 846 N N . ALA A 1 112 ? -28.20700 17.21700 0.46900 1.000 20.21238 106 ALA A N 1
ATOM 847 C CA . ALA A 1 112 ? -28.04100 18.66000 0.37900 1.000 23.05742 106 ALA A CA 1
ATOM 848 C C . ALA A 1 112 ? -29.35400 19.34100 0.01400 1.000 24.02634 106 ALA A C 1
ATOM 849 O O . ALA A 1 112 ? -29.66900 20.42400 0.52600 1.000 27.29215 106 ALA A O 1
ATOM 851 N N . ILE A 1 113 ? -30.12800 18.73800 -0.88400 1.000 23.06046 107 ILE A N 1
ATOM 852 C CA . ILE A 1 113 ? -31.42500 19.31300 -1.23200 1.000 25.58347 107 ILE A CA 1
ATOM 853 C C . ILE A 1 113 ? -32.39200 19.24200 -0.05300 1.000 24.28602 107 ILE A C 1
ATOM 854 O O . ILE A 1 113 ? -33.14300 20.19300 0.20000 1.000 26.64576 107 ILE A O 1
ATOM 859 N N . ALA A 1 114 ? -32.43900 18.09900 0.65800 1.000 22.76758 108 ALA A N 1
ATOM 860 C CA . ALA A 1 114 ? -33.38300 17.98100 1.76700 1.000 22.70007 108 ALA A CA 1
ATOM 861 C C . ALA A 1 114 ? -33.08000 19.00100 2.85800 1.000 30.34834 108 ALA A C 1
ATOM 862 O O . ALA A 1 114 ? -33.99000 19.66500 3.37700 1.000 31.34942 108 ALA A O 1
ATOM 864 N N . GLU A 1 115 ? -31.80000 19.17500 3.18800 1.000 29.25252 109 GLU A N 1
ATOM 865 C CA . GLU A 1 115 ? -31.45200 19.98300 4.34600 1.000 29.31294 109 GLU A CA 1
ATOM 866 C C . GLU A 1 115 ? -31.51700 21.46600 4.03400 1.000 31.99062 109 GLU A C 1
ATOM 867 O O . GLU A 1 115 ? -31.78100 22.26900 4.93700 1.000 32.15111 109 GLU A O 1
ATOM 873 N N . SER A 1 116 ? -31.30500 21.83500 2.77400 1.000 29.42646 110 SER A N 1
ATOM 874 C CA . SER A 1 1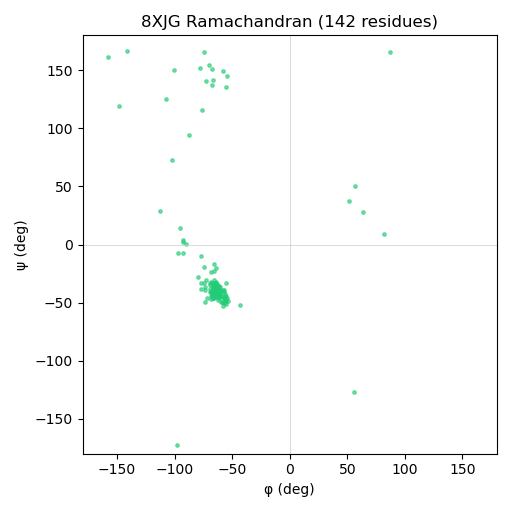16 ? -31.35300 23.23200 2.36100 1.000 32.03388 110 SER A CA 1
ATOM 875 C C . SER A 1 116 ? -32.72400 23.64900 1.87000 1.000 32.28593 110 SER A C 1
ATOM 876 O O . SER A 1 116 ? -32.93700 24.83900 1.61300 1.000 38.07674 110 SER A O 1
ATOM 879 N N . GLY A 1 117 ? -33.65500 22.70800 1.72300 1.000 29.10691 111 GLY A N 1
ATOM 880 C CA . GLY A 1 117 ? -34.96700 23.05700 1.20800 1.000 31.43772 111 GLY A CA 1
ATOM 881 C C . GLY A 1 117 ? -34.93400 23.57700 -0.20900 1.000 34.32901 111 GLY A C 1
ATOM 882 O O . GLY A 1 117 ? -35.78900 24.37800 -0.59400 1.000 43.36121 111 GLY A O 1
ATOM 883 N N . ALA A 1 118 ? -33.95500 23.14900 -0.99000 1.000 28.56806 112 ALA A N 1
ATOM 884 C CA . ALA A 1 118 ? -33.79000 23.64800 -2.34200 1.000 30.03803 112 ALA A CA 1
ATOM 885 C C . ALA A 1 118 ? -34.93400 23.20800 -3.23700 1.000 32.15763 112 ALA A C 1
ATOM 886 O O . ALA A 1 118 ? -35.37300 22.05700 -3.20000 1.000 30.07159 112 ALA A O 1
ATOM 888 N N . ALA A 1 119 ? -35.41100 24.13900 -4.05800 1.000 30.44049 113 ALA A N 1
ATOM 889 C CA . ALA A 1 119 ? -36.43100 23.84200 -5.05600 1.000 36.90008 113 ALA A CA 1
ATOM 890 C C . ALA A 1 119 ? -36.18900 24.75000 -6.25100 1.000 43.04318 113 ALA A C 1
ATOM 891 O O . ALA A 1 119 ? -36.22500 25.97500 -6.10200 1.000 50.79103 113 ALA A O 1
ATOM 893 N N . GLY A 1 120 ? -35.92300 24.16100 -7.41800 1.000 42.43872 114 GLY A N 1
ATOM 894 C CA . GLY A 1 120 ? -35.74400 24.92000 -8.63900 1.000 44.02807 114 GLY A CA 1
ATOM 895 C C . GLY A 1 120 ? -34.31300 25.39300 -8.86400 1.000 44.33408 114 GLY A C 1
ATOM 896 O O . GLY A 1 120 ? -33.46300 25.38500 -7.97100 1.000 36.12684 114 GLY A O 1
ATOM 897 N N . MET A 1 121 ? -34.05900 25.83400 -10.10500 1.000 48.63473 115 MET A N 1
ATOM 898 C CA . MET A 1 121 ? -32.71100 26.19800 -10.53800 1.000 47.80746 115 MET A CA 1
ATOM 899 C C . MET A 1 121 ? -32.15900 27.41100 -9.80700 1.000 4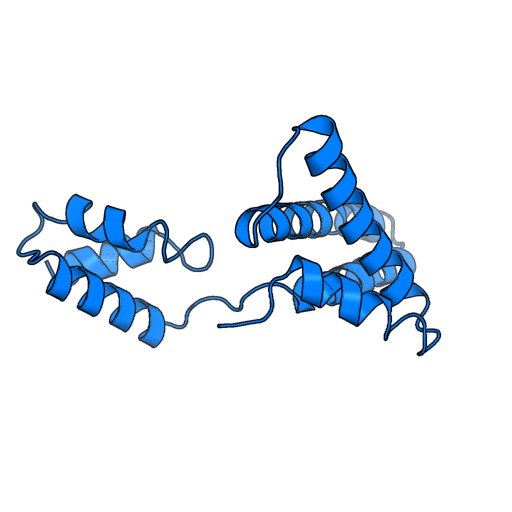4.73104 115 MET A C 1
ATOM 900 O O . MET A 1 121 ? -30.93900 27.59000 -9.76900 1.000 42.14808 115 MET A O 1
ATOM 905 N N . GLN A 1 122 ? -33.02000 28.25900 -9.24600 1.000 42.79821 116 GLN A N 1
ATOM 906 C CA . GLN A 1 122 ? -32.52600 29.39500 -8.48000 1.000 44.38110 116 GLN A CA 1
ATOM 907 C C . GLN A 1 122 ? -31.75500 28.95500 -7.24200 1.000 37.85474 116 GLN A C 1
ATOM 908 O O . GLN A 1 122 ? -30.99300 29.75200 -6.68800 1.000 36.45420 116 GLN A O 1
ATOM 914 N N . ASP A 1 123 ? -31.95700 27.72100 -6.77900 1.000 31.68713 117 ASP A N 1
ATOM 915 C CA . ASP A 1 123 ? -31.25700 27.20700 -5.61300 1.000 31.05924 117 ASP A CA 1
ATOM 916 C C . ASP A 1 123 ? -30.00800 26.40000 -5.97500 1.000 29.47006 117 ASP A C 1
ATOM 917 O O . ASP A 1 123 ? -29.44400 25.72200 -5.10900 1.000 27.79644 117 ASP A O 1
ATOM 922 N N . MET A 1 124 ? -29.53800 26.49100 -7.22100 1.000 31.84619 118 MET A N 1
ATOM 923 C CA . MET A 1 124 ? -28.31500 25.79600 -7.60600 1.000 29.28919 118 MET A CA 1
ATOM 924 C C . MET A 1 124 ? -27.14100 26.19900 -6.71600 1.000 28.78338 118 MET A C 1
ATOM 925 O O . MET A 1 124 ? -26.41800 25.34600 -6.19100 1.000 28.49244 118 MET A O 1
ATOM 930 N N . GLY A 1 125 ? -26.96600 27.49600 -6.48300 1.000 33.65540 119 GLY A N 1
ATOM 931 C CA . GLY A 1 125 ? -25.86900 27.91900 -5.63100 1.000 34.08954 119 GLY A CA 1
ATOM 932 C C . GLY A 1 125 ? -26.00600 27.41600 -4.20700 1.000 29.00074 119 GLY A C 1
ATOM 933 O O . GLY A 1 125 ? -25.01700 27.03500 -3.57700 1.000 28.88870 119 GLY A O 1
ATOM 934 N N . LYS A 1 126 ? -27.23200 27.43200 -3.67400 1.000 27.66054 120 LYS A N 1
ATOM 935 C CA . LYS A 1 126 ? -27.47800 26.94500 -2.32000 1.000 30.50570 120 LYS A CA 1
ATOM 936 C C . LYS A 1 126 ? -27.01000 25.50300 -2.16600 1.000 30.44947 120 LYS A C 1
ATOM 937 O O . LYS A 1 126 ? -26.34100 25.15400 -1.18700 1.000 29.49747 120 LYS A O 1
ATOM 943 N N . VAL A 1 127 ? -27.33600 24.65700 -3.14100 1.000 23.81572 121 VAL A N 1
ATOM 944 C CA . VAL A 1 127 ? -26.96200 23.24600 -3.05700 1.000 22.93256 121 VAL A CA 1
ATOM 945 C C . VAL A 1 127 ? -25.46000 23.06800 -3.25100 1.000 24.94411 121 VAL A C 1
ATOM 946 O O . VAL A 1 127 ? -24.81700 22.29700 -2.52900 1.000 25.01948 121 VAL A O 1
ATOM 950 N N . MET A 1 128 ? -24.88700 23.73600 -4.25800 1.000 25.09490 122 MET A N 1
ATOM 951 C CA . MET A 1 128 ? -23.47000 23.52600 -4.54500 1.000 29.24719 122 MET A CA 1
ATOM 952 C C . MET A 1 128 ? -22.59600 24.04200 -3.41000 1.000 28.29100 122 MET A C 1
ATOM 953 O O . MET A 1 128 ? -21.53600 23.46900 -3.13300 1.000 29.99744 122 MET A O 1
ATOM 958 N N . GLY A 1 129 ? -23.01800 25.11200 -2.73900 1.000 27.08742 123 GLY A N 1
ATOM 959 C CA . GLY A 1 129 ? -22.25100 25.58900 -1.60000 1.000 28.39195 123 GLY A CA 1
ATOM 960 C C . GLY A 1 129 ? -22.22600 24.59000 -0.46100 1.000 27.47809 123 GLY A C 1
ATOM 961 O O . GLY A 1 129 ? -21.21900 24.46200 0.24300 1.000 30.59626 123 GLY A O 1
ATOM 962 N N . VAL A 1 130 ? -23.33700 23.87200 -0.26300 1.000 25.65225 124 VAL A N 1
ATOM 963 C CA . VAL A 1 130 ? -23.36100 22.76800 0.69100 1.000 30.10875 124 VAL A CA 1
ATOM 964 C C . VAL A 1 130 ? -22.45000 21.63600 0.22900 1.000 29.63695 124 VAL A C 1
ATOM 965 O O . VAL A 1 130 ? -21.70600 21.05300 1.02600 1.000 34.24476 124 VAL A O 1
ATOM 969 N N . LEU A 1 131 ? -22.48900 21.31400 -1.06600 1.000 25.34432 125 LEU A N 1
ATOM 970 C CA . LEU A 1 131 ? -21.77200 20.13900 -1.56700 1.000 26.05668 125 LEU A CA 1
ATOM 971 C C . LEU A 1 131 ? -20.28000 20.39400 -1.69400 1.000 29.96166 125 LEU A C 1
ATOM 972 O O . LEU A 1 131 ? -19.47900 19.49500 -1.41400 1.000 29.16340 125 LEU A O 1
ATOM 977 N N . LYS A 1 132 ? -19.89100 21.59800 -2.12800 1.000 31.62071 126 LYS A N 1
ATOM 978 C CA . LYS A 1 132 ? -18.50500 21.81400 -2.54400 1.000 32.33976 126 LYS A CA 1
ATOM 979 C C . LYS A 1 132 ? -17.51000 21.39400 -1.47300 1.000 33.64707 126 LYS A C 1
ATOM 980 O O . LYS A 1 132 ? -16.56600 20.65200 -1.80000 1.000 33.78555 126 LYS A O 1
ATOM 986 N N . PRO A 1 133 ? -17.66100 21.78400 -0.20000 1.000 41.15887 127 PRO A N 1
ATOM 987 C CA . PRO A 1 133 ? -16.73300 21.27200 0.82100 1.000 47.20336 127 PRO A CA 1
ATOM 988 C C . PRO A 1 133 ? -16.83500 19.77300 1.01800 1.000 47.87186 127 PRO A C 1
ATOM 989 O O . PRO A 1 133 ? -15.82500 19.12900 1.32600 1.000 51.73191 127 PRO A O 1
ATOM 993 N N . GLN A 1 134 ? -18.02800 19.19300 0.84900 1.000 43.37114 128 GLN A N 1
ATOM 994 C CA . GLN A 1 134 ? -18.19100 17.75800 1.05500 1.000 41.52427 128 GLN A CA 1
ATOM 995 C C . GLN A 1 134 ? -17.60500 16.93500 -0.08400 1.000 43.16569 128 GLN A C 1
ATOM 996 O O . GLN A 1 134 ? -17.33900 15.74300 0.10400 1.000 51.91579 128 GLN A O 1
ATOM 1002 N N . ILE A 1 135 ? -17.39200 17.54000 -1.25000 1.000 41.61448 129 ILE A N 1
ATOM 1003 C CA A ILE A 1 135 ? -16.98600 16.77900 -2.42400 0.500 39.84956 129 ILE A CA 1
ATOM 1004 C CA B ILE A 1 135 ? -16.99000 16.81600 -2.45500 0.500 39.80427 129 ILE A CA 1
ATOM 1005 C C . ILE A 1 135 ? -15.48200 16.89900 -2.63600 1.000 44.44464 129 ILE A C 1
ATOM 1006 O O . ILE A 1 135 ? -14.84600 15.96300 -3.14000 1.000 45.02110 129 ILE A O 1
ATOM 1015 N N . GLN A 1 136 ? -14.89700 18.02600 -2.22800 1.000 43.99793 130 GLN A N 1
ATOM 1016 C CA . GLN A 1 136 ? -13.44300 18.24000 -2.30100 1.000 46.04052 130 GLN A CA 1
ATOM 1017 C C . GLN A 1 136 ? -13.00100 18.03200 -3.74500 1.000 44.12040 130 GLN A C 1
ATOM 1018 O O . GLN A 1 136 ? -13.58200 18.65400 -4.65200 1.000 46.54723 130 GLN A O 1
ATOM 1020 N N . GLY A 1 137 ? -12.01500 17.18400 -4.01300 1.000 45.36064 131 GLY A N 1
ATOM 1021 C CA . GLY A 1 137 ? -11.64300 16.88300 -5.37700 1.000 47.03175 131 GLY A CA 1
ATOM 1022 C C . GLY A 1 137 ? -11.97600 15.44400 -5.71300 1.000 51.84651 131 GLY A C 1
ATOM 1023 O O . GLY A 1 137 ? -11.29800 14.82400 -6.53800 1.000 57.59510 131 GLY A O 1
ATOM 1024 N N . ARG A 1 138 ? -13.01200 14.89600 -5.06400 1.000 51.94516 132 ARG A N 1
ATOM 1025 C CA . ARG A 1 138 ? -13.39700 13.49300 -5.22300 1.000 50.85057 132 ARG A CA 1
ATOM 1026 C C . ARG A 1 138 ? -14.45300 13.28100 -6.30100 1.000 46.06937 132 ARG A C 1
ATOM 1027 O O . ARG A 1 138 ? -14.90400 12.14300 -6.49300 1.000 47.24838 132 ARG A O 1
ATOM 1035 N N . ALA A 1 139 ? -14.84000 14.33900 -7.01200 1.000 40.59431 133 ALA A N 1
ATOM 1036 C CA . ALA A 1 139 ? -15.76100 14.22800 -8.13500 1.000 45.44948 133 ALA A CA 1
ATOM 1037 C C . ALA A 1 139 ? -15.59000 15.43100 -9.05600 1.000 50.92421 133 ALA A C 1
ATOM 1038 O O . ALA A 1 139 ? -15.03800 16.46600 -8.66900 1.000 52.67779 133 ALA A O 1
ATOM 1040 N N . ASP A 1 140 ? -16.07200 15.27100 -10.29000 1.000 55.27641 134 ASP A N 1
ATOM 1041 C CA . ASP A 1 140 ? -16.10800 16.35500 -11.26700 1.000 54.24518 134 ASP A CA 1
ATOM 1042 C C . ASP A 1 140 ? -17.24800 17.30500 -10.91700 1.000 45.33054 134 ASP A C 1
ATOM 1043 O O . ASP A 1 140 ? -18.42400 16.91200 -10.95800 1.000 41.57778 134 ASP A O 1
ATOM 1048 N N . MET A 1 141 ? -16.89900 18.55400 -10.57400 1.000 53.07481 135 MET A N 1
ATOM 1049 C CA . MET A 1 141 ? -17.90500 19.52000 -10.14200 1.000 49.62534 135 MET A CA 1
ATOM 1050 C C . MET A 1 141 ? -18.89300 19.84300 -11.25800 1.000 50.73347 135 MET A C 1
ATOM 1051 O O . MET A 1 141 ? -20.08300 20.06800 -10.99700 1.000 52.77319 135 MET A O 1
ATOM 1056 N N . GLY A 1 142 ? -18.42500 19.87200 -12.50500 1.000 46.30726 136 GLY A N 1
ATOM 1057 C CA . GLY A 1 142 ? -19.33700 20.10900 -13.61200 1.000 47.81952 136 GLY A CA 1
ATOM 1058 C C . GLY A 1 142 ? -20.41400 19.04700 -13.70900 1.000 50.36579 136 GLY A C 1
ATOM 1059 O O . GLY A 1 142 ? -21.58200 19.35300 -13.96400 1.000 53.88094 136 GLY A O 1
ATOM 1060 N N . LYS A 1 143 ? -20.04000 17.78600 -13.50300 1.000 47.74812 137 LYS A N 1
ATOM 1061 C CA . LYS A 1 143 ? -21.03600 16.72400 -13.52600 1.000 46.97825 137 LYS A CA 1
ATOM 1062 C C . LYS A 1 143 ? -21.95900 16.82100 -12.32100 1.000 43.62971 137 LYS A C 1
ATOM 1063 O O . LYS A 1 143 ? -23.17800 16.61300 -12.44300 1.000 41.51029 137 LYS A O 1
ATOM 1069 N N . VAL A 1 144 ? -21.39400 17.12200 -11.14800 1.000 42.57236 138 VAL A N 1
ATOM 1070 C CA . VAL A 1 144 ? -22.21600 17.33200 -9.95900 1.000 42.52916 138 VAL A CA 1
ATOM 1071 C C . VAL A 1 144 ? -23.22900 18.43800 -10.21900 1.000 40.37649 138 VAL A C 1
ATOM 1072 O O . VAL A 1 144 ? -24.43500 18.25100 -10.00500 1.000 37.64820 138 VAL A O 1
ATOM 1076 N N . SER A 1 145 ? -22.75500 19.59200 -10.73100 1.000 39.71738 139 SER A N 1
ATOM 1077 C CA . SER A 1 145 ? -23.65000 20.64600 -11.21300 1.000 43.27885 139 SER A CA 1
ATOM 1078 C C . SER A 1 145 ? -24.79700 20.09000 -12.03700 1.000 40.94863 139 SER A C 1
ATOM 1079 O O . SER A 1 145 ? -25.96900 20.39100 -11.77700 1.000 41.13318 139 SER A O 1
ATOM 1082 N N . GLY A 1 146 ? -24.47300 19.27700 -13.05000 1.000 44.25661 140 GLY A N 1
ATOM 1083 C CA . GLY A 1 146 ? -25.50100 18.77700 -13.94700 1.000 47.97346 140 GLY A CA 1
ATOM 1084 C C . GLY A 1 146 ? -26.48800 17.86100 -13.25100 1.000 47.07707 140 GLY A C 1
ATOM 1085 O O . GLY A 1 146 ? -27.69000 17.88600 -13.54500 1.000 43.83357 140 GLY A O 1
ATOM 1086 N N . LEU A 1 147 ? -25.99600 17.03000 -12.32800 1.000 43.89369 141 LEU A N 1
ATOM 1087 C CA . LEU A 1 147 ? -26.90000 16.20300 -11.53700 1.000 40.40848 141 LEU A CA 1
ATOM 1088 C C . LEU A 1 147 ? -27.80200 17.06400 -10.67000 1.000 41.72470 141 LEU A C 1
ATOM 1089 O O . LEU A 1 147 ? -29.00200 16.78600 -10.53700 1.000 40.65094 141 LEU A O 1
ATOM 1094 N N . VAL A 1 148 ? -27.24200 18.12400 -10.08100 1.000 39.04582 142 VAL A N 1
ATOM 1095 C CA . VAL A 1 148 ? -28.04000 19.01200 -9.24900 1.000 37.86984 142 VAL A CA 1
ATOM 1096 C C . VAL A 1 148 ? -29.06400 19.75600 -10.09700 1.000 40.91340 142 VAL A C 1
ATOM 1097 O O . VAL A 1 148 ? -30.21400 19.94400 -9.67700 1.000 38.87471 142 VAL A O 1
ATOM 1101 N N . ARG A 1 149 ? -28.66100 20.20000 -11.29500 1.000 43.23610 143 ARG A N 1
ATOM 1102 C CA . ARG A 1 149 ? -29.57900 20.92400 -12.17100 1.000 48.04262 143 ARG A CA 1
ATOM 1103 C C . ARG A 1 149 ? -30.77500 20.05800 -12.54800 1.000 52.00210 143 ARG A C 1
ATOM 1104 O O . ARG A 1 149 ? -31.91400 20.54400 -12.62100 1.000 46.40227 143 ARG A O 1
ATOM 1106 N N . ALA A 1 150 ? -30.53300 18.76900 -12.77300 1.000 44.27326 144 ALA A N 1
ATOM 1107 C CA . ALA A 1 150 ? -31.61700 17.84500 -13.07900 1.000 51.48546 144 ALA A CA 1
ATOM 1108 C C . ALA A 1 150 ? -32.66200 17.83300 -11.97000 1.000 50.94028 144 ALA A C 1
ATOM 1109 O O . ALA A 1 150 ? -33.85800 18.01600 -12.23300 1.000 54.74720 144 ALA A O 1
ATOM 1111 N N . LYS A 1 151 ? -32.23100 17.62300 -10.71600 1.000 43.73556 145 LYS A N 1
ATOM 1112 C CA . LYS A 1 151 ? -33.20600 17.54700 -9.63100 1.000 42.45695 145 LYS A CA 1
ATOM 1113 C C . LYS A 1 151 ? -33.92400 18.87200 -9.43600 1.000 52.38819 145 LYS A C 1
ATOM 1114 O O . LYS A 1 151 ? -35.11500 18.89200 -9.09800 1.000 54.11621 145 LYS A O 1
ATOM 1120 N N . LEU A 1 152 ? -33.23300 19.98000 -9.68200 1.000 46.34159 146 LEU A N 1
ATOM 1121 C CA . LEU A 1 152 ? -33.81200 21.30000 -9.51300 1.000 52.01216 146 LEU A CA 1
ATOM 1122 C C . LEU A 1 152 ? -34.45800 21.78800 -10.81000 1.000 55.84667 146 LEU A C 1
ATOM 1123 O O . LEU A 1 152 ? -35.48300 22.46600 -10.78200 1.000 59.78248 146 LEU A O 1
#

Sequence (148 aa):
DPMALIDQLKEEQKLLAMMKAKDKLRLGTIRLALAAIKQREVDEQITLNDDDILAVLTKMVKQRRRDSVTQYEAAGRQDLADVEQAEITVLEEFMPQPLTEEEVAALIEKAIAESGAAGMQDMGKVMGVLKPQIIQGRADMGKVSGLVRAKL

Organism: Vibrio parahaemolyticus (NCBI:txid670)

Secondary structure (DSSP, 8-state):
-PPPHHHHHHHHHHHHHHHT-HHHHHHHHHHHHHHHHHHHHHTS---HHHHHHHHHHHHHHHHHHHHHHHHTT-HHHHHHHHHHHHHHHTTSPPPPPHHHHHHHHHHHHHHHT--SGGGHHHHHHHHHHHHTTSS-HHHHHHHHHHH-

Radius of gyration: 19.42 Å; Cα contacts (8 Å, |Δi|>4): 122; chains: 1; bounding box: 52×34×34 Å